Protein AF-A0A6M8FA20-F1 (afdb_monomer)

pLDDT: mean 88.97, std 14.51, range [45.03, 98.75]

Mean predicted aligned error: 7.86 Å

Sequence (149 aa):
MRWLCGALSACLVEPALGLGREVGYAEAAGHFASLQELQHCGDWQLGERSVALRLLRFTLYGQDLLFVDLLQPAADGTHLQVERGFGFVEFNNDHAEMSLEQLRCSSDGKTGVHISGIAENGHDGSRQRFQINLDGRSGAYRYQASPSE

Structure (mmCIF, N/CA/C/O backbone):
data_AF-A0A6M8FA20-F1
#
_entry.id   AF-A0A6M8FA20-F1
#
loop_
_atom_site.group_PDB
_atom_site.id
_atom_site.type_symbol
_atom_site.label_atom_id
_atom_site.label_alt_id
_atom_site.label_comp_id
_atom_site.label_asym_id
_atom_site.label_entity_id
_atom_site.label_seq_id
_atom_site.pdbx_PDB_ins_code
_atom_site.Cartn_x
_atom_site.Cartn_y
_atom_site.Cartn_z
_atom_site.occupancy
_atom_site.B_iso_or_equiv
_atom_site.auth_seq_id
_atom_site.auth_comp_id
_atom_site.auth_asym_id
_atom_site.auth_atom_id
_atom_site.pdbx_PDB_model_num
ATOM 1 N N . MET A 1 1 ? -35.170 -25.810 -51.825 1.00 45.91 1 MET A N 1
ATOM 2 C CA . MET A 1 1 ? -33.784 -26.325 -51.773 1.00 45.91 1 MET A CA 1
ATOM 3 C C . MET A 1 1 ? -32.852 -25.153 -51.489 1.00 45.91 1 MET A C 1
ATOM 5 O O . MET A 1 1 ? -33.010 -24.136 -52.149 1.00 45.91 1 MET A O 1
ATOM 9 N N . ARG A 1 2 ? -31.894 -25.355 -50.571 1.00 45.03 2 ARG A N 1
ATOM 10 C CA . ARG A 1 2 ? -30.776 -24.483 -50.137 1.00 45.03 2 ARG A CA 1
ATOM 11 C C . ARG A 1 2 ? -31.026 -23.582 -48.922 1.00 45.03 2 ARG A C 1
ATOM 13 O O . ARG A 1 2 ? -31.438 -22.435 -49.017 1.00 45.03 2 ARG A O 1
ATOM 20 N N . TRP A 1 3 ? -30.701 -24.192 -47.785 1.00 47.81 3 TRP A N 1
ATOM 21 C CA . TRP A 1 3 ? -30.209 -23.583 -46.557 1.00 47.81 3 TRP A CA 1
ATOM 22 C C . TRP A 1 3 ? -28.928 -22.777 -46.804 1.00 47.81 3 TRP A C 1
ATOM 24 O O . TRP A 1 3 ? -28.111 -23.184 -47.630 1.00 47.81 3 TRP A O 1
ATOM 34 N N . LEU A 1 4 ? -28.709 -21.737 -46.001 1.00 54.75 4 LEU A N 1
ATOM 35 C CA . LEU A 1 4 ? -27.376 -21.278 -45.608 1.00 54.75 4 LEU A CA 1
ATOM 36 C C . LEU A 1 4 ? -27.442 -20.791 -44.156 1.00 54.75 4 LEU A C 1
ATOM 38 O O . LEU A 1 4 ? -27.919 -19.697 -43.867 1.00 54.75 4 LEU A O 1
ATOM 42 N N . CYS A 1 5 ? -26.985 -21.661 -43.252 1.00 50.12 5 CYS A N 1
ATOM 43 C CA . CYS A 1 5 ? -26.557 -21.306 -41.906 1.00 50.12 5 CYS A CA 1
ATOM 44 C C . CYS A 1 5 ? -25.377 -20.334 -42.002 1.00 50.12 5 CYS A C 1
ATOM 46 O O . CYS A 1 5 ? -24.330 -20.701 -42.533 1.00 50.12 5 CYS A O 1
ATOM 48 N N . GLY A 1 6 ? -25.525 -19.129 -41.457 1.00 55.53 6 GLY A N 1
ATOM 49 C CA . GLY A 1 6 ? -24.392 -18.284 -41.097 1.00 55.53 6 GLY A CA 1
ATOM 50 C C . GLY A 1 6 ? -23.974 -18.616 -39.670 1.00 55.53 6 GLY A C 1
ATOM 51 O O . GLY A 1 6 ? -24.711 -18.318 -38.735 1.00 55.53 6 GLY A O 1
ATOM 52 N N . ALA A 1 7 ? -22.826 -19.265 -39.511 1.00 61.31 7 ALA A N 1
ATOM 53 C CA . ALA A 1 7 ? -22.180 -19.478 -38.224 1.00 61.31 7 ALA A CA 1
ATOM 54 C C . ALA A 1 7 ? -20.802 -18.802 -38.221 1.00 61.31 7 ALA A C 1
ATOM 56 O O . ALA A 1 7 ? -20.162 -18.724 -39.269 1.00 61.31 7 ALA A O 1
ATOM 57 N N . LEU A 1 8 ? -20.363 -18.452 -37.005 1.00 52.44 8 LEU A N 1
ATOM 58 C CA . LEU A 1 8 ? -19.021 -18.021 -36.576 1.00 52.44 8 LEU A CA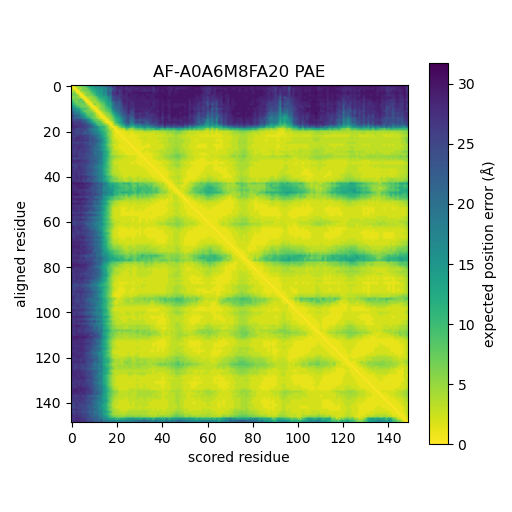 1
ATOM 59 C C . LEU A 1 8 ? -18.679 -16.540 -36.847 1.00 52.44 8 LEU A C 1
ATOM 61 O O . LEU A 1 8 ? -18.990 -16.006 -37.898 1.00 52.44 8 LEU A O 1
ATOM 65 N N . SER A 1 9 ? -18.073 -15.782 -35.932 1.00 51.84 9 SER A N 1
ATOM 66 C CA . SER A 1 9 ? -17.265 -16.138 -34.760 1.00 51.84 9 SER A CA 1
ATOM 67 C C . SER A 1 9 ? -17.536 -15.171 -33.607 1.00 51.84 9 SER A C 1
ATOM 69 O O . SER A 1 9 ? -17.419 -13.959 -33.775 1.00 51.84 9 SER A O 1
ATOM 71 N N . ALA A 1 10 ? -17.814 -15.700 -32.416 1.00 54.72 10 ALA A N 1
ATOM 72 C CA . ALA A 1 10 ? -17.561 -14.961 -31.188 1.00 54.72 10 ALA A CA 1
ATOM 73 C C . ALA A 1 10 ? -16.045 -14.993 -30.956 1.00 54.72 10 ALA A C 1
ATOM 75 O O . ALA A 1 10 ? -15.488 -16.056 -30.682 1.00 54.72 10 ALA A O 1
ATOM 76 N N . CYS A 1 11 ? -15.370 -13.853 -31.108 1.00 51.94 11 CYS A N 1
ATOM 77 C CA . CYS A 1 11 ? -14.028 -13.681 -30.568 1.00 51.94 11 CYS A CA 1
ATOM 78 C C . CYS A 1 11 ? -14.145 -13.746 -29.043 1.00 51.94 11 CYS A C 1
ATOM 80 O O . CYS A 1 11 ? -14.449 -12.748 -28.393 1.00 51.94 11 CYS A O 1
ATOM 82 N N . LEU A 1 12 ? -13.954 -14.937 -28.480 1.00 50.00 12 LEU A N 1
ATOM 83 C CA . LEU A 1 12 ? -13.560 -15.077 -27.089 1.00 50.00 12 LEU A CA 1
ATOM 84 C C . LEU A 1 12 ? -12.171 -14.449 -27.004 1.00 50.00 12 LEU A C 1
ATOM 86 O O . LEU A 1 12 ? -11.183 -15.046 -27.419 1.00 50.00 12 LEU A O 1
ATOM 90 N N . VAL A 1 13 ? -12.120 -13.192 -26.574 1.00 54.62 13 VAL A N 1
ATOM 91 C CA . VAL A 1 13 ? -10.872 -12.568 -26.150 1.00 54.62 13 VAL A CA 1
ATOM 92 C C . VAL A 1 13 ? -10.475 -13.326 -24.890 1.00 54.62 13 VAL A C 1
ATOM 94 O O . VAL A 1 13 ? -11.032 -13.087 -23.820 1.00 54.62 13 VAL A O 1
ATOM 97 N N . GLU A 1 14 ? -9.600 -14.319 -25.038 1.00 53.66 14 GLU A N 1
ATOM 98 C CA . GLU A 1 14 ? -8.930 -14.919 -23.891 1.00 53.66 14 GLU A CA 1
ATOM 99 C C . GLU A 1 14 ? -8.230 -13.774 -23.148 1.00 53.66 14 GLU A C 1
ATOM 101 O O . GLU A 1 14 ? -7.521 -12.988 -23.790 1.00 53.66 14 GLU A O 1
ATOM 106 N N . PRO A 1 15 ? -8.453 -13.602 -21.832 1.00 53.72 15 PRO A N 1
ATOM 107 C CA . PRO A 1 15 ? -7.652 -12.656 -21.079 1.00 53.72 15 PRO A CA 1
ATOM 108 C C . PRO A 1 15 ? -6.206 -13.102 -21.264 1.00 53.72 15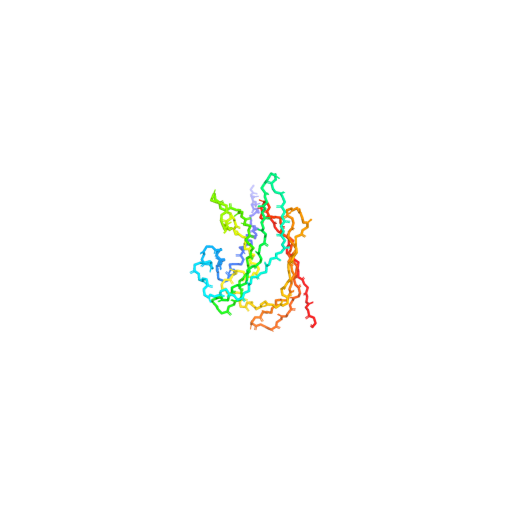 PRO A C 1
ATOM 110 O O . PRO A 1 15 ? -5.882 -14.260 -21.003 1.00 53.72 15 PRO A O 1
ATOM 113 N N . ALA A 1 16 ? -5.361 -12.211 -21.782 1.00 51.34 16 ALA A N 1
ATOM 114 C CA . ALA A 1 16 ? -3.933 -12.451 -21.824 1.00 51.34 16 ALA A CA 1
ATOM 115 C C . ALA A 1 16 ? -3.514 -12.824 -20.398 1.00 51.34 16 ALA A C 1
ATOM 117 O O . ALA A 1 16 ? -3.575 -11.988 -19.496 1.00 51.34 16 ALA A O 1
ATOM 118 N N . LEU A 1 17 ? -3.192 -14.102 -20.184 1.00 46.88 17 LEU A N 1
ATOM 119 C CA . LEU A 1 17 ? -2.600 -14.578 -18.946 1.00 46.88 17 LEU A CA 1
ATOM 120 C C . LEU A 1 17 ? -1.248 -13.879 -18.866 1.00 46.88 17 LEU A C 1
ATOM 122 O O . LEU A 1 17 ? -0.283 -14.307 -19.498 1.00 46.88 17 LEU A O 1
ATOM 126 N N . GLY A 1 18 ? -1.209 -12.742 -18.173 1.00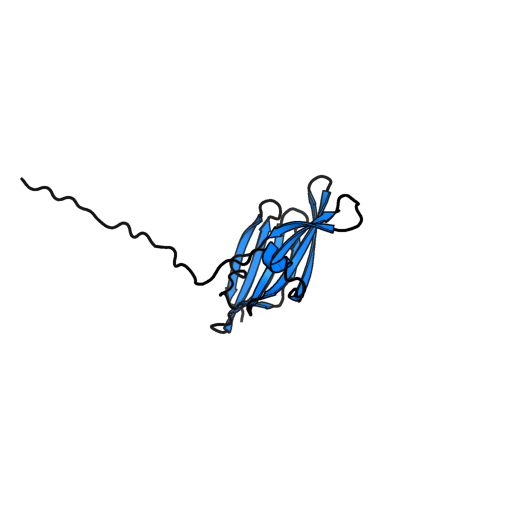 54.84 18 GLY A N 1
ATOM 127 C CA . GLY A 1 18 ? 0.048 -12.147 -17.758 1.00 54.84 18 GLY A CA 1
ATOM 128 C C . GLY A 1 18 ? 0.843 -13.229 -17.040 1.00 54.84 18 GLY A C 1
ATOM 129 O O . GLY A 1 18 ? 0.282 -13.981 -16.240 1.00 54.84 18 GLY A O 1
ATOM 130 N N . LEU A 1 19 ? 2.122 -13.359 -17.381 1.00 74.12 19 LEU A N 1
ATOM 131 C CA . LEU A 1 19 ? 3.034 -14.187 -16.602 1.00 74.12 19 LEU A CA 1
ATOM 132 C C . LEU A 1 19 ? 2.953 -13.740 -15.131 1.00 74.12 19 LEU A C 1
ATOM 134 O O . LEU A 1 19 ? 2.806 -12.550 -14.850 1.00 74.12 19 LEU A O 1
ATOM 138 N N . GLY A 1 20 ? 2.999 -14.707 -14.217 1.00 81.12 20 GLY A N 1
ATOM 139 C CA . GLY A 1 20 ? 3.004 -14.463 -12.776 1.00 81.12 20 GLY A CA 1
ATOM 140 C C . GLY A 1 20 ? 1.682 -14.704 -12.048 1.00 81.12 20 GLY A C 1
ATOM 141 O O . GLY A 1 20 ? 0.656 -15.072 -12.624 1.00 81.12 20 GLY A O 1
ATOM 142 N N . ARG A 1 21 ? 1.743 -14.543 -10.728 1.00 92.44 21 ARG A N 1
ATOM 143 C CA . ARG A 1 21 ? 0.625 -14.671 -9.787 1.00 92.44 21 ARG A CA 1
ATOM 144 C C . ARG A 1 21 ? 0.608 -13.479 -8.843 1.00 92.44 21 ARG A C 1
ATOM 146 O O . ARG A 1 21 ? 1.640 -12.885 -8.545 1.00 92.44 21 ARG A O 1
ATOM 153 N N . GLU A 1 22 ? -0.565 -13.186 -8.304 1.00 94.38 22 GLU A N 1
ATOM 154 C CA . GLU A 1 22 ? -0.671 -12.243 -7.199 1.00 94.38 22 GLU A CA 1
ATOM 155 C C . GLU A 1 22 ? -0.052 -12.842 -5.923 1.00 94.38 22 GLU A C 1
ATOM 157 O O . GLU A 1 22 ? -0.364 -13.967 -5.515 1.00 94.38 22 GLU A O 1
ATOM 162 N N . VAL A 1 23 ? 0.835 -12.080 -5.288 1.00 95.75 23 VAL A N 1
ATOM 163 C CA . VAL A 1 23 ? 1.396 -12.350 -3.969 1.00 95.75 23 VAL A CA 1
ATOM 164 C C . VAL A 1 23 ? 0.416 -11.832 -2.925 1.00 95.75 23 VAL A C 1
ATOM 166 O O . VAL A 1 23 ? 0.191 -10.629 -2.779 1.00 95.75 23 VAL A O 1
ATOM 169 N N . GLY A 1 24 ? -0.181 -12.762 -2.185 1.00 95.00 24 GLY A N 1
ATOM 170 C CA . GLY A 1 24 ? -1.143 -12.433 -1.143 1.00 95.00 24 GLY A CA 1
ATOM 171 C C . GLY A 1 24 ? -0.488 -11.850 0.111 1.00 95.00 24 GLY A C 1
ATOM 172 O O . GLY A 1 24 ? 0.666 -12.133 0.432 1.00 95.00 24 GLY A O 1
ATOM 173 N N . TYR A 1 25 ? -1.275 -11.104 0.887 1.00 93.81 25 TYR A N 1
ATOM 174 C CA . TYR A 1 25 ? -0.826 -10.489 2.141 1.00 93.81 25 TYR A CA 1
ATOM 175 C C . TYR A 1 25 ? -0.201 -11.490 3.124 1.00 93.81 25 TYR A C 1
ATOM 177 O O . TYR A 1 25 ? 0.865 -11.237 3.674 1.00 93.81 25 TYR A O 1
ATOM 185 N N . ALA A 1 26 ? -0.848 -12.642 3.339 1.00 93.44 26 ALA A N 1
ATOM 186 C CA . ALA A 1 26 ? -0.381 -13.635 4.308 1.00 93.44 26 ALA A CA 1
ATOM 187 C C . ALA A 1 26 ? 1.009 -14.193 3.960 1.00 93.44 26 ALA A C 1
ATOM 189 O O . ALA A 1 26 ? 1.795 -14.492 4.855 1.00 93.44 26 ALA A O 1
ATOM 190 N N . GLU A 1 27 ? 1.314 -14.301 2.666 1.00 95.38 27 GLU A N 1
ATOM 191 C CA . GLU A 1 27 ? 2.633 -14.700 2.192 1.00 95.38 27 GLU A CA 1
ATOM 192 C C . GLU A 1 27 ? 3.662 -13.614 2.510 1.00 95.38 27 GLU A C 1
ATOM 194 O O . GLU A 1 27 ? 4.630 -13.891 3.213 1.00 95.38 27 GLU A O 1
ATOM 199 N N . ALA A 1 28 ? 3.418 -12.368 2.089 1.00 95.00 28 ALA A N 1
ATOM 200 C CA . ALA A 1 28 ? 4.321 -11.249 2.363 1.00 95.00 28 ALA A CA 1
ATOM 201 C C . ALA A 1 28 ? 4.573 -11.053 3.872 1.00 95.00 28 ALA A C 1
ATOM 203 O O . ALA A 1 28 ? 5.720 -10.918 4.300 1.00 95.00 28 ALA A O 1
ATOM 204 N N . ALA A 1 29 ? 3.524 -11.138 4.696 1.00 93.00 29 ALA A N 1
ATOM 205 C CA . ALA A 1 29 ? 3.616 -11.050 6.153 1.00 93.00 29 ALA A CA 1
ATOM 206 C C . ALA A 1 29 ? 4.460 -12.181 6.774 1.00 93.00 29 ALA A C 1
ATOM 208 O O . ALA A 1 29 ? 5.140 -11.964 7.780 1.00 93.00 29 ALA A O 1
ATOM 209 N N . GLY A 1 30 ? 4.477 -13.370 6.158 1.00 95.44 30 GLY A N 1
ATOM 210 C CA . GLY A 1 30 ? 5.363 -14.475 6.534 1.00 95.44 30 GLY A CA 1
ATOM 211 C C . GLY A 1 30 ? 6.851 -14.171 6.318 1.00 95.44 30 GLY A C 1
ATOM 212 O O . GLY A 1 30 ? 7.709 -14.783 6.954 1.00 95.44 30 GLY A O 1
ATOM 213 N N . HIS A 1 31 ? 7.168 -13.178 5.485 1.00 96.31 31 HIS A N 1
ATOM 214 C CA . HIS A 1 31 ? 8.520 -12.709 5.200 1.00 96.31 31 HIS A CA 1
ATOM 215 C C . HIS A 1 31 ? 8.805 -11.354 5.857 1.00 96.31 31 HIS A C 1
ATOM 217 O O . HIS A 1 31 ? 9.336 -10.451 5.217 1.00 96.31 31 HIS A O 1
ATOM 223 N N . PHE A 1 32 ? 8.506 -11.199 7.149 1.00 92.19 32 PHE A N 1
ATOM 224 C CA . PHE A 1 32 ? 8.659 -9.925 7.869 1.00 92.19 32 PHE A CA 1
ATOM 225 C C . PHE A 1 32 ? 10.032 -9.242 7.696 1.00 92.19 32 PHE A C 1
ATOM 227 O O . PHE A 1 32 ? 10.105 -8.020 7.628 1.00 92.19 32 PHE A O 1
ATOM 234 N N . ALA A 1 33 ? 11.119 -10.008 7.552 1.00 95.94 33 ALA A N 1
ATOM 235 C CA . ALA A 1 33 ? 12.461 -9.466 7.306 1.00 95.94 33 ALA A CA 1
ATOM 236 C C . ALA A 1 33 ? 12.599 -8.686 5.978 1.00 95.94 33 ALA A C 1
ATOM 238 O O . ALA A 1 33 ? 13.570 -7.958 5.799 1.00 95.94 33 ALA A O 1
ATOM 239 N N . SER A 1 34 ? 11.650 -8.843 5.053 1.00 97.44 34 SER A N 1
ATOM 240 C CA . SER A 1 34 ? 11.592 -8.114 3.782 1.00 97.44 34 SER A CA 1
ATOM 241 C C . SER A 1 34 ? 10.816 -6.797 3.855 1.00 97.44 34 SER A C 1
ATOM 243 O O . SER A 1 34 ? 10.825 -6.043 2.881 1.00 97.44 34 SER A O 1
ATOM 245 N N . LEU A 1 35 ? 10.170 -6.493 4.988 1.00 98.12 35 LEU A N 1
ATOM 246 C CA . LEU A 1 35 ? 9.478 -5.226 5.207 1.00 98.12 35 LEU A CA 1
ATOM 247 C C . LEU A 1 35 ? 10.487 -4.071 5.156 1.00 98.12 35 LEU A C 1
ATOM 249 O O . LEU A 1 35 ? 11.379 -3.983 5.997 1.00 98.12 35 LEU A O 1
ATOM 253 N N . GLN A 1 36 ? 10.330 -3.181 4.179 1.00 97.88 36 GLN A N 1
ATOM 254 C CA . GLN A 1 36 ? 11.197 -2.015 3.997 1.00 97.88 36 GLN A CA 1
ATOM 255 C C . GLN A 1 36 ? 10.592 -0.744 4.576 1.00 97.88 36 GLN A C 1
ATOM 257 O O . GLN A 1 36 ? 11.314 0.170 4.970 1.00 97.88 36 GLN A O 1
ATOM 262 N N . GLU A 1 37 ? 9.265 -0.661 4.604 1.00 98.00 37 GLU A N 1
ATOM 263 C CA . GLU A 1 37 ? 8.584 0.555 5.015 1.00 98.00 37 GLU A CA 1
ATOM 264 C C . GLU A 1 37 ? 7.248 0.254 5.676 1.00 98.00 37 GLU A C 1
ATOM 266 O O . GLU A 1 37 ? 6.480 -0.589 5.211 1.00 98.00 37 GLU A O 1
ATOM 271 N N . LEU A 1 38 ? 6.970 0.986 6.752 1.00 97.50 38 LEU A N 1
ATOM 272 C CA . LEU A 1 38 ? 5.700 0.973 7.459 1.00 97.50 38 LEU A CA 1
ATOM 273 C C . LEU A 1 38 ? 5.310 2.420 7.755 1.00 97.50 38 LEU A C 1
ATOM 275 O O . LEU A 1 38 ? 6.017 3.119 8.481 1.00 97.50 38 LEU A O 1
ATOM 279 N N . GLN A 1 39 ? 4.178 2.862 7.209 1.00 98.00 39 GLN A N 1
ATOM 280 C CA . GLN A 1 39 ? 3.636 4.200 7.447 1.00 98.00 39 GLN A CA 1
ATOM 281 C C . GLN A 1 39 ? 2.286 4.107 8.152 1.00 98.00 39 GLN A C 1
ATOM 283 O O . GLN A 1 39 ? 1.438 3.300 7.780 1.00 98.00 39 GLN A O 1
ATOM 288 N N . HIS A 1 40 ? 2.052 4.956 9.151 1.00 96.81 40 HIS A N 1
ATOM 289 C CA . HIS A 1 40 ? 0.714 5.153 9.710 1.00 96.81 40 HIS A CA 1
ATOM 290 C C . HIS A 1 40 ? -0.059 6.126 8.820 1.00 96.81 40 HIS A C 1
ATOM 292 O O . HIS A 1 40 ? 0.352 7.270 8.656 1.00 96.81 40 HIS A O 1
ATOM 298 N N . CYS A 1 41 ? -1.168 5.666 8.244 1.00 96.00 41 CYS A N 1
ATOM 299 C CA . CYS A 1 41 ? -1.998 6.474 7.349 1.00 96.00 41 CYS A CA 1
ATOM 300 C C . CYS A 1 41 ? -3.062 7.270 8.111 1.00 96.00 41 CYS A C 1
ATOM 302 O O . CYS A 1 41 ? -3.573 8.270 7.614 1.00 96.00 41 CYS A O 1
ATOM 304 N N . GLY A 1 42 ? -3.406 6.828 9.318 1.00 93.88 42 GLY A N 1
ATOM 305 C CA . GLY A 1 42 ? -4.366 7.476 10.198 1.00 93.88 42 GLY A CA 1
ATOM 306 C C . GLY A 1 42 ? -5.261 6.471 10.907 1.00 93.88 42 GLY A C 1
ATOM 307 O O . GLY A 1 42 ? -5.173 5.259 10.696 1.00 93.88 42 GLY A O 1
ATOM 308 N N . ASP A 1 43 ? -6.136 7.008 11.744 1.00 92.12 43 ASP A N 1
ATOM 309 C CA . ASP A 1 43 ? -7.087 6.256 12.553 1.00 92.12 43 ASP A CA 1
ATOM 310 C C . ASP A 1 43 ? -8.512 6.675 12.194 1.00 92.12 43 ASP A C 1
ATOM 312 O O . ASP A 1 43 ? -8.753 7.807 11.765 1.00 92.12 43 ASP A O 1
ATOM 316 N N . TRP A 1 44 ? -9.472 5.775 12.378 1.00 88.56 44 TRP A N 1
ATOM 317 C CA . TRP A 1 44 ? -10.886 6.090 12.199 1.00 88.56 44 TRP A CA 1
ATOM 318 C C . TRP A 1 44 ? -11.770 5.257 13.123 1.00 88.56 44 TRP A C 1
ATOM 320 O O . TRP A 1 44 ? -11.360 4.232 13.671 1.00 88.56 44 TRP A O 1
ATOM 330 N N . GLN A 1 45 ? -12.999 5.731 13.322 1.00 83.12 45 GLN A N 1
ATOM 331 C CA . GLN A 1 45 ? -13.976 5.083 14.191 1.00 83.12 45 GLN A CA 1
ATOM 332 C C . GLN A 1 45 ? -14.896 4.169 13.379 1.00 83.12 45 GLN A C 1
ATOM 334 O O . GLN A 1 45 ? -15.647 4.618 12.507 1.00 83.12 45 GLN A O 1
ATOM 339 N N . LEU A 1 46 ? -14.867 2.877 13.699 1.00 81.06 46 LEU A N 1
ATOM 340 C CA . LEU A 1 46 ? -15.745 1.854 13.145 1.00 81.06 46 LEU A CA 1
ATOM 341 C C . LEU A 1 46 ? -16.790 1.455 14.195 1.00 81.06 46 LEU A C 1
ATOM 343 O O . LEU A 1 46 ? -16.668 0.438 14.881 1.00 81.06 46 LEU A O 1
ATOM 347 N N . GLY A 1 47 ? -17.833 2.277 14.323 1.00 82.62 47 GLY A N 1
ATOM 348 C CA . GLY A 1 47 ? -18.758 2.184 15.455 1.00 82.62 47 GLY A CA 1
ATOM 349 C C . GLY A 1 47 ? -18.071 2.696 16.721 1.00 82.62 47 GLY A C 1
ATOM 350 O O . GLY A 1 47 ? -17.560 3.809 16.715 1.00 82.62 47 GLY A O 1
ATOM 351 N N . GLU A 1 48 ? -18.030 1.882 17.776 1.00 82.12 48 GLU A N 1
ATOM 352 C CA . GLU A 1 48 ? -17.308 2.195 19.025 1.00 82.12 48 GLU A CA 1
ATOM 353 C C . GLU A 1 48 ? -15.828 1.770 18.997 1.00 82.12 48 GLU A C 1
ATOM 355 O O . GLU A 1 48 ? -15.087 2.017 19.947 1.00 82.12 48 GLU A O 1
ATOM 360 N N . ARG A 1 49 ? -15.387 1.094 17.927 1.00 83.75 49 ARG A N 1
ATOM 361 C CA . ARG A 1 49 ? -14.012 0.600 17.800 1.00 83.75 49 ARG A CA 1
ATOM 362 C C . ARG A 1 49 ? -13.131 1.631 17.103 1.00 83.75 49 ARG A C 1
ATOM 364 O O . ARG A 1 49 ? -13.415 2.015 15.969 1.00 83.75 49 ARG A O 1
ATOM 371 N N . SER A 1 50 ? -12.012 1.976 17.734 1.00 86.81 50 SER A N 1
ATOM 372 C CA . SER A 1 50 ? -10.917 2.680 17.068 1.00 86.81 50 SER A CA 1
ATOM 373 C C . SER A 1 50 ? -10.102 1.684 16.254 1.00 86.81 50 SER A C 1
ATOM 375 O O . SER A 1 50 ? -9.619 0.693 16.802 1.00 86.81 50 SER A O 1
ATOM 377 N N . VAL A 1 51 ? -9.935 1.954 14.964 1.00 92.12 51 VAL A N 1
ATOM 378 C CA . VAL A 1 51 ? -9.104 1.148 14.067 1.00 92.12 51 VAL A CA 1
ATOM 379 C C . VAL A 1 51 ? -8.034 2.025 13.423 1.00 92.12 51 VAL A C 1
ATOM 381 O O . VAL A 1 51 ? -8.271 3.200 13.137 1.00 92.12 51 VAL A O 1
ATOM 384 N N . ALA A 1 52 ? -6.853 1.454 13.215 1.00 93.88 52 ALA A N 1
ATOM 385 C CA . ALA A 1 52 ? -5.701 2.136 12.635 1.00 93.88 52 ALA A CA 1
ATOM 386 C C . ALA A 1 52 ? -5.382 1.552 11.260 1.00 93.88 52 ALA A C 1
ATOM 388 O O . ALA A 1 52 ? -5.530 0.351 11.042 1.00 93.88 52 ALA A O 1
ATOM 389 N N . LEU A 1 53 ? -4.922 2.393 10.339 1.00 94.62 53 LEU A N 1
ATOM 390 C CA . LEU A 1 53 ? -4.538 1.984 8.992 1.00 94.62 53 LEU A CA 1
ATOM 391 C C . LEU A 1 53 ? -3.040 2.178 8.795 1.00 94.62 53 LEU A C 1
ATOM 393 O O . LEU A 1 53 ? -2.507 3.257 9.070 1.00 94.62 53 LEU A O 1
ATOM 397 N N . ARG A 1 54 ? -2.354 1.144 8.308 1.00 96.69 54 ARG A N 1
ATOM 398 C CA . ARG A 1 54 ? -0.920 1.211 8.009 1.00 96.69 54 ARG A CA 1
ATOM 399 C C . ARG A 1 54 ? -0.637 0.797 6.581 1.00 96.69 54 ARG A C 1
ATOM 401 O O . ARG A 1 54 ? -1.157 -0.216 6.143 1.00 96.69 54 ARG A O 1
ATOM 408 N N . LEU A 1 55 ? 0.204 1.553 5.887 1.00 98.19 55 LEU A N 1
ATOM 409 C CA . LEU A 1 55 ? 0.778 1.161 4.605 1.00 98.19 55 LEU A CA 1
ATOM 410 C C . LEU A 1 55 ? 2.047 0.355 4.867 1.00 98.19 55 LEU A C 1
ATOM 412 O O . LEU A 1 55 ? 2.857 0.751 5.707 1.00 98.19 55 LEU A O 1
ATOM 416 N N . LEU A 1 56 ? 2.223 -0.739 4.139 1.00 98.50 56 LEU A N 1
ATOM 417 C CA . LEU A 1 56 ? 3.395 -1.599 4.209 1.00 98.50 56 LEU A CA 1
ATOM 418 C C . LEU A 1 56 ? 3.995 -1.750 2.815 1.00 98.50 56 LEU A C 1
ATOM 420 O O . LEU A 1 56 ? 3.273 -2.070 1.868 1.00 98.50 56 LEU A O 1
ATOM 424 N N . ARG A 1 57 ? 5.312 -1.568 2.712 1.00 98.56 57 ARG A N 1
ATOM 425 C CA . ARG A 1 57 ? 6.094 -1.910 1.520 1.00 98.56 57 ARG A CA 1
ATOM 426 C C . ARG A 1 57 ? 7.070 -3.024 1.862 1.00 98.56 57 ARG A C 1
ATOM 428 O O . ARG A 1 57 ? 7.915 -2.859 2.744 1.00 98.56 57 ARG A O 1
ATOM 435 N N . PHE A 1 58 ? 6.956 -4.140 1.161 1.00 98.56 58 PHE A N 1
ATOM 436 C CA . PHE A 1 58 ? 7.893 -5.260 1.243 1.00 98.56 58 PHE A CA 1
ATOM 437 C C . PHE A 1 58 ? 8.721 -5.314 -0.032 1.00 98.56 58 PHE A C 1
ATOM 439 O O . PHE A 1 58 ? 8.211 -4.947 -1.082 1.00 98.56 58 PHE A O 1
ATOM 446 N N . THR A 1 59 ? 9.944 -5.835 0.041 1.00 97.75 59 THR A N 1
ATOM 447 C CA . THR A 1 59 ? 10.732 -6.161 -1.156 1.00 97.75 59 THR A CA 1
ATOM 448 C C . THR A 1 59 ? 10.921 -7.672 -1.241 1.00 97.75 59 THR A C 1
ATOM 450 O O . THR A 1 59 ? 11.704 -8.255 -0.491 1.00 97.75 59 THR A O 1
ATOM 453 N N . LEU A 1 60 ? 10.191 -8.318 -2.148 1.00 96.38 60 LEU A N 1
ATOM 454 C CA . LEU A 1 60 ? 10.203 -9.766 -2.368 1.00 96.38 60 LEU A CA 1
ATOM 455 C C . LEU A 1 60 ? 10.274 -10.063 -3.860 1.00 96.38 60 LEU A C 1
ATOM 457 O O . LEU A 1 60 ? 9.830 -9.270 -4.678 1.00 96.38 60 LEU A O 1
ATOM 461 N N . TYR A 1 61 ? 10.850 -11.211 -4.216 1.00 94.38 61 TYR A N 1
ATOM 462 C CA . TYR A 1 61 ? 10.967 -11.645 -5.615 1.00 94.38 61 TYR A CA 1
ATOM 463 C C . TYR A 1 61 ? 11.649 -10.619 -6.542 1.00 94.38 61 TYR A C 1
ATOM 465 O O . TYR A 1 61 ? 11.430 -10.628 -7.744 1.00 94.38 61 TYR A O 1
ATOM 473 N N . GLY A 1 62 ? 12.506 -9.751 -5.990 1.00 93.25 62 GLY A N 1
ATOM 474 C CA . GLY A 1 62 ? 13.204 -8.715 -6.759 1.00 93.25 62 GLY A CA 1
ATOM 475 C C . GLY A 1 62 ? 12.371 -7.466 -7.069 1.00 93.25 62 GLY A C 1
ATOM 476 O O . GLY A 1 62 ? 12.822 -6.642 -7.854 1.00 93.25 62 GLY A O 1
ATOM 477 N N . GLN A 1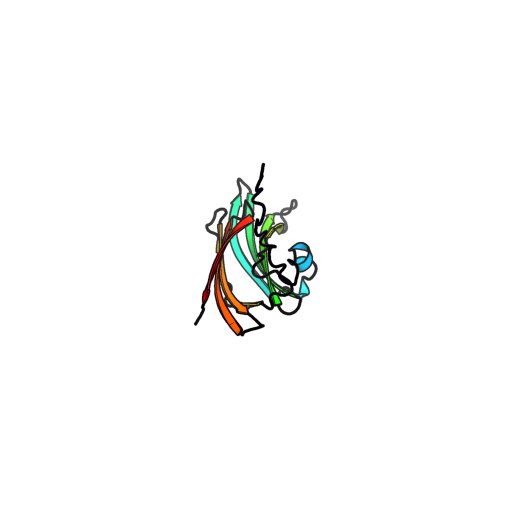 63 ? 11.202 -7.302 -6.448 1.00 96.25 63 GLN A N 1
ATOM 478 C CA . GLN A 1 63 ? 10.317 -6.151 -6.631 1.00 96.25 63 GLN A CA 1
ATOM 479 C C . GLN A 1 63 ? 9.719 -5.677 -5.304 1.00 96.25 63 GLN A C 1
ATOM 481 O O . GLN A 1 63 ? 9.777 -6.372 -4.286 1.00 96.25 63 GLN A O 1
ATOM 486 N N . ASP A 1 64 ? 9.096 -4.507 -5.329 1.00 98.25 64 ASP A N 1
ATOM 487 C CA . ASP A 1 64 ? 8.300 -3.995 -4.229 1.00 98.25 64 ASP A CA 1
ATOM 488 C C . ASP A 1 64 ? 6.854 -4.505 -4.298 1.00 98.25 64 ASP A C 1
ATOM 490 O O . ASP A 1 64 ? 6.221 -4.535 -5.351 1.00 98.25 64 ASP A O 1
ATOM 494 N N . LEU A 1 65 ? 6.322 -4.877 -3.137 1.00 98.31 65 LEU A N 1
ATOM 495 C CA . LEU A 1 65 ? 4.925 -5.230 -2.910 1.00 98.31 65 LEU A CA 1
ATOM 496 C C . LEU A 1 65 ? 4.302 -4.209 -1.962 1.00 98.31 65 LEU A C 1
ATOM 498 O O . LEU A 1 65 ? 4.952 -3.758 -1.013 1.00 98.31 65 LEU A O 1
ATOM 502 N N . LEU A 1 66 ? 3.030 -3.885 -2.179 1.00 98.50 66 LEU A N 1
ATOM 503 C CA . LEU A 1 66 ? 2.311 -2.864 -1.428 1.00 98.50 66 LEU A CA 1
ATOM 504 C C . LEU A 1 66 ? 1.065 -3.449 -0.764 1.00 98.50 66 LEU A C 1
ATOM 506 O O . LEU A 1 66 ? 0.232 -4.085 -1.414 1.00 98.50 66 LEU A O 1
ATOM 510 N N . PHE A 1 67 ? 0.914 -3.191 0.533 1.00 98.31 67 PHE A N 1
ATOM 511 C CA . PHE A 1 67 ? -0.244 -3.630 1.306 1.00 98.31 67 PHE A CA 1
ATOM 512 C C . PHE A 1 67 ? -0.740 -2.544 2.255 1.00 98.31 67 PHE A C 1
ATOM 514 O O . PHE A 1 67 ? 0.007 -1.643 2.637 1.00 98.31 67 PHE A O 1
ATOM 521 N N . VAL A 1 68 ? -2.000 -2.654 2.668 1.00 97.69 68 VAL A N 1
ATOM 522 C CA . VAL A 1 68 ? -2.560 -1.878 3.779 1.00 97.69 68 VAL A CA 1
ATOM 523 C C . VAL A 1 68 ? -3.082 -2.816 4.850 1.00 97.69 68 VAL A C 1
ATOM 525 O O . VAL A 1 68 ? -3.878 -3.699 4.548 1.00 97.69 68 VAL A O 1
ATOM 528 N N . ASP A 1 69 ? -2.716 -2.562 6.099 1.00 96.44 69 ASP A N 1
ATOM 529 C CA . ASP A 1 69 ? -3.315 -3.213 7.257 1.00 96.44 69 ASP A CA 1
ATOM 530 C C . ASP A 1 69 ? -4.397 -2.337 7.865 1.00 96.44 69 ASP A C 1
ATOM 532 O O . ASP A 1 69 ? -4.158 -1.169 8.174 1.00 96.44 69 ASP A O 1
ATOM 536 N N . LEU A 1 70 ? -5.563 -2.933 8.108 1.00 94.62 70 LEU A N 1
ATOM 537 C CA . LEU A 1 70 ? -6.534 -2.446 9.076 1.00 94.62 70 LEU A CA 1
ATOM 538 C C . LEU A 1 70 ? -6.303 -3.176 10.396 1.00 94.62 70 LEU A C 1
ATOM 540 O O . LEU A 1 70 ? -6.407 -4.401 10.497 1.00 94.62 70 LEU A O 1
ATOM 544 N N . LEU A 1 71 ? -5.974 -2.389 11.409 1.00 94.69 71 LEU A N 1
ATOM 545 C CA . LEU A 1 71 ? -5.591 -2.837 12.733 1.00 94.69 71 LEU A CA 1
ATOM 546 C C . LEU A 1 71 ? -6.673 -2.484 13.739 1.00 94.69 71 LEU A C 1
ATOM 548 O O . LEU A 1 71 ? -7.228 -1.386 13.706 1.00 94.69 71 LEU A O 1
ATOM 552 N N . GLN A 1 72 ? -6.884 -3.371 14.698 1.00 93.50 72 GLN A N 1
ATOM 553 C CA . GLN A 1 72 ? -7.732 -3.121 15.857 1.00 93.50 72 GLN A CA 1
ATOM 554 C C . GLN A 1 72 ? -6.982 -3.482 17.143 1.00 93.50 72 GLN A C 1
ATOM 556 O O . GLN A 1 72 ? -6.042 -4.281 17.093 1.00 93.50 72 GLN A O 1
ATOM 561 N N . PRO A 1 73 ? -7.381 -2.938 18.303 1.00 91.38 73 PRO A N 1
ATOM 562 C CA . PRO A 1 73 ? -6.895 -3.426 19.585 1.00 91.38 73 PRO A CA 1
ATOM 563 C C . PRO A 1 73 ? -7.133 -4.933 19.717 1.00 91.38 73 PRO A C 1
ATOM 565 O O . PRO A 1 73 ? -8.206 -5.439 19.377 1.00 91.38 73 PRO A O 1
ATOM 568 N N . ALA A 1 74 ? -6.125 -5.656 20.196 1.00 91.44 74 ALA A N 1
ATOM 569 C CA . ALA A 1 74 ? -6.280 -7.043 20.600 1.00 91.44 74 ALA A CA 1
ATOM 570 C C . ALA A 1 74 ? -7.238 -7.155 21.799 1.00 91.44 74 ALA A C 1
ATOM 572 O O . ALA A 1 74 ? -7.521 -6.171 22.484 1.00 91.44 74 ALA A O 1
ATOM 573 N N . ALA A 1 75 ? -7.746 -8.362 22.062 1.00 89.25 75 ALA A N 1
ATOM 574 C CA . ALA A 1 75 ? -8.738 -8.593 23.119 1.00 89.25 75 ALA A CA 1
ATOM 575 C C . ALA A 1 75 ? -8.237 -8.218 24.528 1.00 89.25 75 ALA A C 1
ATOM 577 O O . ALA A 1 75 ? -9.037 -7.890 25.400 1.00 89.25 75 ALA A O 1
ATOM 578 N N . ASP A 1 76 ? -6.923 -8.257 24.744 1.00 91.06 76 ASP A N 1
ATOM 579 C CA . ASP A 1 76 ? -6.268 -7.853 25.990 1.00 91.06 76 ASP A CA 1
ATOM 580 C C . ASP A 1 76 ? -6.000 -6.336 26.078 1.00 91.06 76 ASP A C 1
ATOM 582 O O . ASP A 1 76 ? -5.583 -5.842 27.123 1.00 91.06 76 ASP A O 1
ATOM 586 N N . GLY A 1 77 ? -6.224 -5.596 24.987 1.00 84.25 77 GLY A N 1
ATOM 587 C CA . GLY A 1 77 ? -5.983 -4.161 24.871 1.00 84.25 77 GLY A CA 1
ATOM 588 C C . GLY A 1 77 ? -4.509 -3.744 24.884 1.00 84.25 77 GLY A C 1
ATOM 589 O O . GLY A 1 77 ? -4.235 -2.547 24.935 1.00 84.25 77 GLY A O 1
ATOM 590 N N . THR A 1 78 ? -3.554 -4.680 24.854 1.00 89.31 78 THR A N 1
ATOM 591 C CA . THR A 1 78 ? -2.126 -4.360 25.057 1.00 89.31 78 THR A CA 1
ATOM 592 C C . THR A 1 78 ? -1.383 -4.039 23.764 1.00 89.31 78 THR A C 1
ATOM 594 O O . THR A 1 78 ? -0.351 -3.368 23.786 1.00 89.31 78 THR A O 1
ATOM 597 N N . HIS A 1 79 ? -1.901 -4.507 22.631 1.00 90.19 79 HIS A N 1
ATOM 598 C CA . HIS A 1 79 ? -1.288 -4.341 21.322 1.00 90.19 79 HIS A CA 1
ATOM 599 C C . HIS A 1 79 ? -2.346 -4.222 20.223 1.00 90.19 79 HIS A C 1
ATOM 601 O O . HIS A 1 79 ? -3.534 -4.473 20.433 1.00 90.19 79 HIS A O 1
ATOM 607 N N . LEU A 1 80 ? -1.901 -3.816 19.035 1.00 91.00 80 LEU A N 1
ATOM 608 C CA . LEU A 1 80 ? -2.720 -3.838 17.830 1.00 91.00 80 LEU A CA 1
ATOM 609 C C . LEU A 1 80 ? -2.528 -5.169 17.108 1.00 91.00 80 LEU A C 1
ATOM 611 O O . LEU A 1 80 ? -1.402 -5.643 16.966 1.00 91.00 80 LEU A O 1
ATOM 615 N N . GLN A 1 81 ? -3.625 -5.726 16.614 1.00 93.75 81 GLN A N 1
ATOM 616 C CA . GLN A 1 81 ? 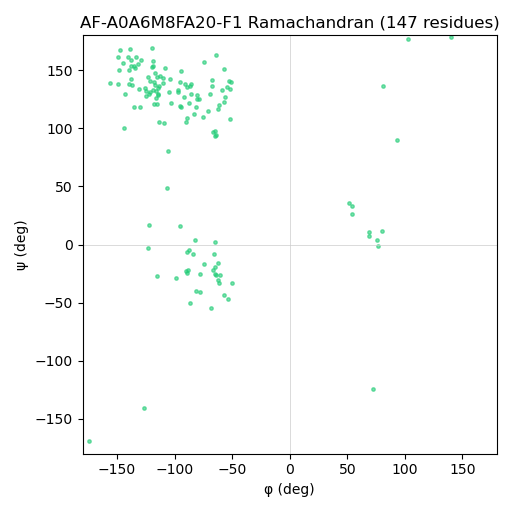-3.644 -6.911 15.767 1.00 93.75 81 GLN A CA 1
ATOM 617 C C . GLN A 1 81 ? -4.219 -6.566 14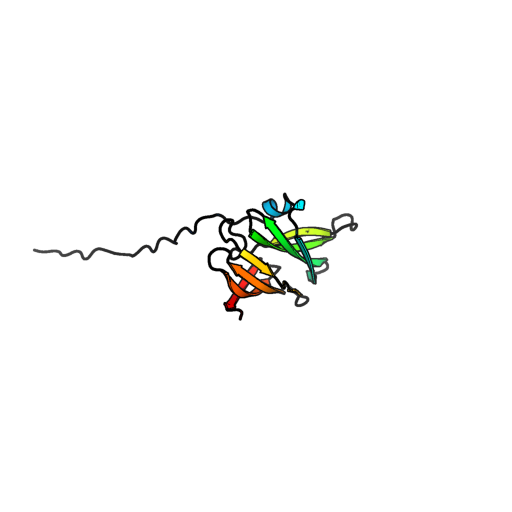.394 1.00 93.75 81 GLN A C 1
ATOM 619 O O . GLN A 1 81 ? -5.099 -5.708 14.276 1.00 93.75 81 GLN A O 1
ATOM 624 N N . VAL A 1 82 ? -3.736 -7.252 13.361 1.00 93.88 82 VAL A N 1
ATOM 625 C CA . VAL A 1 82 ? -4.265 -7.131 11.998 1.00 93.88 82 VAL A CA 1
ATOM 626 C C . VAL A 1 82 ? -5.640 -7.785 11.950 1.00 93.88 82 VAL A C 1
ATOM 628 O O . VAL A 1 82 ? -5.772 -8.989 12.149 1.00 93.88 82 VAL A O 1
ATOM 631 N N . GLU A 1 83 ? -6.675 -6.983 11.706 1.00 92.44 83 GLU A N 1
ATOM 632 C CA . GLU A 1 83 ? -8.026 -7.479 11.425 1.00 92.44 83 GLU A CA 1
ATOM 633 C C . GLU A 1 83 ? -8.136 -7.893 9.955 1.00 92.44 83 GLU A C 1
ATOM 635 O O . GLU A 1 83 ? -8.763 -8.905 9.636 1.00 92.44 83 GLU A O 1
ATOM 640 N N . ARG A 1 84 ? -7.524 -7.115 9.052 1.00 92.88 84 ARG A N 1
ATOM 641 C CA . ARG A 1 84 ? -7.533 -7.379 7.612 1.00 92.88 84 ARG A CA 1
ATOM 642 C C . ARG A 1 84 ? -6.337 -6.731 6.917 1.00 92.88 84 ARG A C 1
ATOM 644 O O . ARG A 1 84 ? -6.032 -5.578 7.200 1.00 92.88 84 ARG A O 1
ATOM 651 N N . GLY A 1 85 ? -5.736 -7.454 5.974 1.00 95.38 85 GLY A N 1
ATOM 652 C CA . GLY A 1 85 ? -4.764 -6.921 5.017 1.00 95.38 85 GLY A CA 1
ATOM 653 C C . GLY A 1 85 ? -5.394 -6.734 3.633 1.00 95.38 85 GLY A C 1
ATOM 654 O O . GLY A 1 85 ? -6.212 -7.553 3.206 1.00 95.38 85 GLY A O 1
ATOM 655 N N . PHE A 1 86 ? -5.014 -5.668 2.936 1.00 96.56 86 PHE A N 1
ATOM 656 C CA . PHE A 1 86 ? -5.410 -5.358 1.560 1.00 96.56 86 PHE A CA 1
ATOM 657 C C . PHE A 1 86 ? -4.174 -5.338 0.665 1.00 96.56 86 PHE A C 1
ATOM 659 O O . PHE A 1 86 ? -3.140 -4.822 1.081 1.00 96.56 86 PHE A O 1
ATOM 666 N N . GLY A 1 87 ? -4.287 -5.873 -0.550 1.00 97.06 87 GLY A N 1
ATOM 667 C CA . GLY A 1 87 ? -3.244 -5.832 -1.577 1.00 97.06 87 GLY A CA 1
ATOM 668 C C . GLY A 1 87 ? -3.719 -5.109 -2.836 1.00 97.06 87 GLY A C 1
ATOM 669 O O . GLY A 1 87 ? -4.908 -4.818 -2.975 1.00 97.06 87 GLY A O 1
ATOM 670 N N . PHE A 1 88 ? -2.781 -4.828 -3.740 1.00 97.31 88 PHE A N 1
ATOM 671 C CA . PHE A 1 88 ? -3.041 -4.116 -4.991 1.00 97.31 88 PHE A CA 1
ATOM 672 C C . PHE A 1 88 ? -2.426 -4.888 -6.154 1.00 97.31 88 PHE A C 1
ATOM 674 O O . PHE A 1 88 ? -1.208 -5.081 -6.201 1.00 97.31 88 PHE A O 1
ATOM 681 N N . VAL A 1 89 ? -3.262 -5.343 -7.089 1.00 94.31 89 VAL A N 1
ATOM 682 C CA . VAL A 1 89 ? -2.836 -6.253 -8.168 1.00 94.31 89 VAL A CA 1
ATOM 683 C C . VAL A 1 89 ? -1.812 -5.615 -9.104 1.00 94.31 89 VAL A C 1
ATOM 685 O O . VAL A 1 89 ? -0.994 -6.316 -9.689 1.00 94.31 89 VAL A O 1
ATOM 688 N N . GLU A 1 90 ? -1.825 -4.286 -9.209 1.00 94.25 90 GLU A N 1
ATOM 689 C CA . GLU A 1 90 ? -0.903 -3.503 -10.029 1.00 94.25 90 GLU A CA 1
ATOM 690 C C . GLU A 1 90 ? 0.555 -3.607 -9.555 1.00 94.25 90 GLU A C 1
ATOM 692 O O . GLU A 1 90 ? 1.468 -3.428 -10.357 1.00 94.25 90 GLU A O 1
ATOM 697 N N . PHE A 1 91 ? 0.779 -3.902 -8.271 1.00 96.19 91 PHE A N 1
ATOM 698 C CA . PHE A 1 91 ? 2.117 -3.997 -7.673 1.00 96.19 91 PHE A CA 1
ATOM 699 C C . PHE A 1 91 ? 2.451 -5.403 -7.182 1.00 96.19 91 PHE A C 1
ATOM 701 O O . PHE A 1 91 ? 3.615 -5.789 -7.146 1.00 96.19 91 PHE A O 1
ATOM 708 N N . ASN A 1 92 ? 1.437 -6.191 -6.822 1.00 96.69 92 ASN A N 1
ATOM 709 C CA . ASN A 1 92 ? 1.642 -7.460 -6.135 1.00 96.69 92 ASN A CA 1
ATOM 710 C C . ASN A 1 92 ? 1.678 -8.669 -7.076 1.00 96.69 92 ASN A C 1
ATOM 712 O O . ASN A 1 92 ? 1.549 -9.792 -6.606 1.00 96.69 92 ASN A O 1
ATOM 716 N N . ASN A 1 93 ? 1.842 -8.485 -8.385 1.00 93.50 93 ASN A N 1
ATOM 717 C CA . ASN A 1 93 ? 2.136 -9.591 -9.298 1.00 93.50 93 ASN A CA 1
ATOM 718 C C . ASN A 1 93 ? 3.636 -9.916 -9.233 1.00 93.50 93 ASN A C 1
ATOM 720 O O . ASN A 1 93 ? 4.432 -9.016 -9.459 1.00 93.50 93 ASN A O 1
ATOM 724 N N . ASP A 1 94 ? 4.019 -11.166 -8.957 1.00 89.56 94 ASP A N 1
ATOM 725 C CA . ASP A 1 94 ? 5.420 -11.601 -8.773 1.00 89.56 94 ASP A CA 1
ATOM 726 C C . ASP A 1 94 ? 6.331 -11.506 -10.016 1.00 89.56 94 ASP A C 1
ATOM 728 O O . ASP A 1 94 ? 7.497 -11.888 -9.948 1.00 89.56 94 ASP A O 1
ATOM 732 N N . HIS A 1 95 ? 5.810 -11.012 -11.138 1.00 90.44 95 HIS A N 1
ATOM 733 C CA . HIS A 1 95 ? 6.536 -10.729 -12.377 1.00 90.44 95 HIS A CA 1
ATOM 734 C C . HIS A 1 95 ? 6.402 -9.261 -12.815 1.00 90.44 95 HIS A C 1
ATOM 736 O O . HIS A 1 95 ? 6.631 -8.944 -13.979 1.00 90.44 95 HIS A O 1
ATOM 742 N N . ALA A 1 96 ? 5.984 -8.357 -11.926 1.00 88.06 96 ALA A N 1
ATOM 743 C CA . ALA A 1 96 ? 5.789 -6.954 -12.281 1.00 88.06 96 ALA A CA 1
ATOM 744 C C . ALA A 1 96 ? 7.109 -6.165 -12.366 1.00 88.06 96 ALA A C 1
ATOM 746 O O . ALA A 1 96 ? 7.149 -5.144 -13.049 1.00 88.06 96 ALA A O 1
ATOM 747 N N . GLU A 1 97 ? 8.157 -6.604 -11.654 1.00 93.50 97 GLU A N 1
ATOM 748 C CA . GLU A 1 97 ? 9.460 -5.916 -11.561 1.00 93.50 97 GLU A CA 1
ATOM 749 C C . GLU A 1 97 ? 9.332 -4.431 -11.163 1.00 93.50 97 GLU A C 1
ATOM 751 O O . GLU A 1 97 ? 10.072 -3.567 -11.628 1.00 93.50 97 GLU A O 1
ATOM 756 N N . MET A 1 98 ? 8.369 -4.112 -10.295 1.00 95.31 98 MET A N 1
ATOM 757 C CA . MET A 1 98 ? 8.076 -2.734 -9.896 1.00 95.31 98 MET A CA 1
ATOM 758 C C . MET A 1 98 ? 8.899 -2.305 -8.679 1.00 95.31 98 MET A C 1
ATOM 760 O O . MET A 1 98 ? 8.962 -3.027 -7.689 1.00 95.31 98 MET A O 1
ATOM 764 N N . SER A 1 99 ? 9.467 -1.100 -8.714 1.00 97.81 99 SER A N 1
ATOM 765 C CA . SER A 1 99 ? 10.054 -0.421 -7.545 1.00 97.81 99 SER A CA 1
ATOM 766 C C . SER A 1 99 ? 9.198 0.782 -7.148 1.00 97.81 99 SER A C 1
ATOM 768 O O . SER A 1 99 ? 8.708 1.501 -8.020 1.00 97.81 99 SER A O 1
ATOM 770 N N . LEU A 1 100 ? 8.991 1.011 -5.847 1.00 98.19 100 LEU A N 1
ATOM 771 C CA . LEU A 1 100 ? 8.108 2.062 -5.336 1.00 98.19 100 LEU A CA 1
ATOM 772 C C . LEU A 1 100 ? 8.881 3.114 -4.541 1.00 98.19 100 LEU A C 1
ATOM 774 O O . LEU A 1 100 ? 9.624 2.814 -3.609 1.00 98.19 100 LEU A O 1
ATOM 778 N N . GLU A 1 101 ? 8.622 4.379 -4.855 1.00 97.56 101 GLU A N 1
ATOM 779 C CA . GLU A 1 101 ? 9.271 5.523 -4.225 1.00 97.56 101 GLU A CA 1
ATOM 780 C C . GLU A 1 101 ? 8.263 6.598 -3.823 1.00 97.56 101 GLU A C 1
ATOM 782 O O . GLU A 1 101 ? 7.147 6.683 -4.340 1.00 97.56 101 GLU A O 1
ATOM 787 N N . GLN A 1 102 ? 8.691 7.484 -2.919 1.00 97.50 102 GLN A N 1
ATOM 788 C CA . GLN A 1 102 ? 7.913 8.653 -2.492 1.00 97.50 102 GLN A CA 1
ATOM 789 C C . GLN A 1 102 ? 6.503 8.286 -2.005 1.00 97.50 102 GLN A C 1
ATOM 791 O O . GLN A 1 102 ? 5.560 9.062 -2.190 1.00 97.50 102 GLN A O 1
ATOM 796 N N . LEU A 1 103 ? 6.372 7.108 -1.388 1.00 98.44 103 LEU A N 1
ATOM 797 C CA . LEU A 1 103 ? 5.115 6.635 -0.839 1.00 98.44 103 LEU A CA 1
ATOM 798 C C . LEU A 1 103 ? 4.604 7.615 0.211 1.00 98.44 103 LEU A C 1
ATOM 800 O O . LEU A 1 103 ? 5.329 8.058 1.104 1.00 98.44 103 LEU A O 1
ATOM 804 N N . ARG A 1 104 ? 3.324 7.942 0.105 1.00 98.31 104 ARG A N 1
ATOM 805 C CA . ARG A 1 104 ? 2.580 8.714 1.093 1.00 98.31 104 ARG A CA 1
ATOM 806 C C . ARG A 1 104 ? 1.221 8.077 1.256 1.00 98.31 104 ARG A C 1
ATOM 808 O O . ARG A 1 104 ? 0.608 7.693 0.259 1.00 98.31 104 ARG A O 1
ATOM 815 N N . CYS A 1 105 ? 0.722 8.050 2.483 1.00 98.25 105 CYS A N 1
ATOM 816 C CA . CYS A 1 105 ? -0.664 7.706 2.730 1.00 98.25 105 CYS A CA 1
ATOM 817 C C . CYS A 1 105 ? -1.339 8.642 3.731 1.00 98.25 105 CYS A C 1
ATOM 819 O O . CYS A 1 105 ? -0.692 9.239 4.591 1.00 98.25 105 CYS A O 1
ATOM 821 N N . SER A 1 106 ? -2.658 8.760 3.604 1.00 97.44 106 SER A N 1
ATOM 822 C CA . SER A 1 106 ? -3.520 9.469 4.543 1.00 97.44 106 SER A CA 1
ATOM 823 C C . SER A 1 106 ? -4.910 8.836 4.604 1.00 97.44 106 SER A C 1
ATOM 825 O O . SER A 1 106 ? -5.404 8.269 3.630 1.00 97.44 106 SER A O 1
ATOM 827 N N . SER A 1 107 ? -5.550 8.933 5.763 1.00 94.25 107 SER A N 1
ATOM 828 C CA . SER A 1 107 ? -6.952 8.575 5.973 1.00 94.25 107 SER A CA 1
ATOM 829 C C . SER A 1 107 ? -7.848 9.806 5.821 1.00 94.25 107 SER A C 1
ATOM 831 O O . SER A 1 107 ? -7.442 10.923 6.149 1.00 94.25 107 SER A O 1
ATOM 833 N N . ASP A 1 108 ? -9.085 9.607 5.367 1.00 93.12 108 ASP A N 1
ATOM 834 C CA . ASP A 1 108 ? -10.136 10.633 5.391 1.00 93.12 108 ASP A CA 1
ATOM 835 C C . ASP A 1 108 ? -10.847 10.747 6.760 1.00 93.12 108 ASP A C 1
ATOM 837 O O . ASP A 1 108 ? -11.812 11.502 6.906 1.00 93.12 108 ASP A O 1
ATOM 841 N N . GLY A 1 109 ? -10.389 9.989 7.767 1.00 88.81 109 GLY A N 1
ATOM 842 C CA . GLY A 1 109 ? -11.002 9.889 9.097 1.00 88.81 109 GLY A CA 1
ATOM 843 C C . GLY A 1 109 ? -12.278 9.036 9.128 1.00 88.81 109 GLY A C 1
ATOM 844 O O . GLY A 1 109 ? -12.935 8.929 10.167 1.00 88.81 109 GLY A O 1
ATOM 845 N N . LYS A 1 110 ? -12.639 8.436 7.992 1.00 89.06 110 LYS A N 1
ATOM 846 C CA . LYS A 1 110 ? -13.708 7.458 7.788 1.00 89.06 110 LYS A CA 1
ATOM 847 C C . LYS A 1 110 ? -13.078 6.237 7.104 1.00 89.06 110 LYS A C 1
ATOM 849 O O . LYS A 1 110 ? -11.987 5.826 7.476 1.00 89.06 110 LYS A O 1
ATOM 854 N N . THR A 1 111 ? -13.775 5.617 6.149 1.00 89.12 111 THR A N 1
ATOM 855 C CA . THR A 1 111 ? -13.341 4.375 5.496 1.00 89.12 111 THR A CA 1
ATOM 856 C C . THR A 1 111 ? -12.210 4.589 4.493 1.00 89.12 111 THR A C 1
ATOM 858 O O . THR A 1 111 ? -11.597 3.608 4.085 1.00 89.12 111 THR A O 1
ATOM 861 N N . GLY A 1 112 ? -11.961 5.822 4.050 1.00 93.44 112 GLY A N 1
ATOM 862 C CA . GLY A 1 112 ? -11.127 6.106 2.893 1.00 93.44 112 GLY A CA 1
ATOM 863 C C . GLY A 1 112 ? -9.647 6.201 3.237 1.00 93.44 112 GLY A C 1
ATOM 864 O O . GLY A 1 112 ? -9.248 6.976 4.104 1.00 93.44 112 GLY A O 1
ATOM 865 N N . VAL A 1 113 ? -8.815 5.480 2.487 1.00 96.56 113 VAL A N 1
ATOM 866 C CA . VAL A 1 113 ? -7.354 5.622 2.511 1.00 96.56 113 VAL A CA 1
ATOM 867 C C . VAL A 1 113 ? -6.879 6.090 1.152 1.00 96.56 113 VAL A C 1
ATOM 869 O O . VAL A 1 113 ? -7.171 5.466 0.134 1.00 96.56 113 VAL A O 1
ATOM 872 N N . HIS A 1 114 ? -6.136 7.185 1.152 1.00 98.25 114 HIS A N 1
ATOM 873 C CA . HIS A 1 114 ? -5.514 7.758 -0.026 1.00 98.25 114 HIS A CA 1
ATOM 874 C C . HIS A 1 114 ? -4.035 7.403 0.026 1.00 98.25 114 HIS A C 1
ATOM 876 O O . HIS A 1 114 ? -3.352 7.726 0.997 1.00 98.25 114 HIS A O 1
ATOM 882 N N . ILE A 1 115 ? -3.544 6.723 -1.001 1.00 98.69 115 ILE A N 1
ATOM 883 C CA . ILE A 1 115 ? -2.139 6.351 -1.148 1.00 98.69 115 ILE A CA 1
ATOM 884 C C . ILE A 1 115 ? -1.643 6.963 -2.444 1.00 98.69 115 ILE A C 1
ATOM 886 O O . ILE A 1 115 ? -2.352 6.976 -3.447 1.00 98.69 115 ILE A O 1
ATOM 890 N N . SER A 1 116 ? -0.419 7.464 -2.438 1.00 98.69 116 SER A N 1
ATOM 891 C CA . SER A 1 116 ? 0.234 7.958 -3.643 1.00 98.69 116 SER A CA 1
ATOM 892 C C . SER A 1 116 ? 1.719 7.658 -3.604 1.00 98.69 116 SER A C 1
ATOM 894 O O . SER A 1 116 ? 2.296 7.533 -2.525 1.00 98.69 116 SER A O 1
ATOM 896 N N . GLY A 1 117 ? 2.331 7.588 -4.776 1.00 98.44 117 GLY A N 1
ATOM 897 C CA . GLY A 1 117 ? 3.765 7.390 -4.909 1.00 98.44 117 GLY A CA 1
ATOM 898 C C . GLY A 1 117 ? 4.213 7.492 -6.356 1.00 98.44 117 GLY A C 1
ATOM 899 O O . GLY A 1 117 ? 3.459 7.928 -7.234 1.00 98.44 117 GLY A O 1
ATOM 900 N N . ILE A 1 118 ? 5.455 7.095 -6.584 1.00 98.44 118 ILE A N 1
ATOM 901 C CA . ILE A 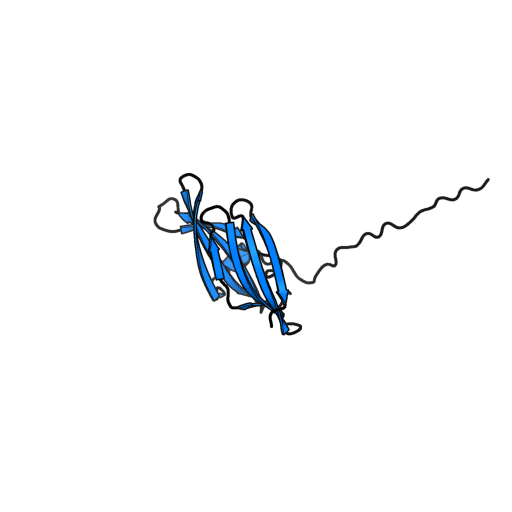1 118 ? 6.029 6.853 -7.903 1.00 98.44 118 ILE A CA 1
ATOM 902 C C . ILE A 1 118 ? 6.325 5.362 -7.994 1.00 98.44 118 ILE A C 1
ATOM 904 O O . ILE A 1 118 ? 6.819 4.773 -7.036 1.00 98.44 118 ILE A O 1
ATOM 908 N N . ALA A 1 119 ? 5.996 4.768 -9.131 1.00 97.75 119 ALA A N 1
ATOM 909 C CA . ALA A 1 119 ? 6.327 3.396 -9.447 1.00 97.75 119 ALA A CA 1
ATOM 910 C C . ALA A 1 119 ? 7.215 3.371 -10.694 1.00 97.75 119 ALA A C 1
ATOM 912 O O . ALA A 1 119 ? 6.916 4.054 -11.675 1.00 97.75 119 ALA A O 1
ATOM 913 N N . GLU A 1 120 ? 8.301 2.612 -10.636 1.00 97.44 120 GLU A N 1
ATOM 914 C CA . GLU A 1 120 ? 9.252 2.424 -11.728 1.00 97.44 120 GLU A CA 1
ATOM 915 C C . GLU A 1 120 ? 9.222 0.970 -12.190 1.00 97.44 120 GLU A C 1
ATOM 917 O O . GLU A 1 120 ? 9.310 0.061 -11.364 1.00 97.44 120 GLU A O 1
ATOM 922 N N . ASN A 1 121 ? 9.069 0.763 -13.496 1.00 93.31 121 ASN A N 1
ATOM 923 C CA . ASN A 1 121 ? 9.056 -0.558 -14.110 1.00 93.31 121 ASN A CA 1
ATOM 924 C C . ASN A 1 121 ? 10.486 -1.001 -14.449 1.00 93.31 121 ASN A C 1
ATOM 926 O O . ASN A 1 121 ? 11.176 -0.335 -15.219 1.00 93.31 121 ASN A O 1
ATOM 930 N N . GLY A 1 122 ? 10.923 -2.136 -13.906 1.00 91.06 122 GLY A N 1
ATOM 931 C CA . GLY A 1 122 ? 12.273 -2.663 -14.106 1.00 91.06 122 GLY A CA 1
ATOM 932 C C . GLY A 1 122 ? 12.591 -3.109 -15.538 1.00 91.06 122 GLY A C 1
ATOM 933 O O . GLY A 1 122 ? 13.761 -3.119 -15.920 1.00 91.06 122 GLY A O 1
ATOM 934 N N . HIS A 1 123 ? 11.582 -3.420 -16.359 1.00 89.19 123 HIS A N 1
ATOM 935 C CA . HIS A 1 123 ? 11.784 -3.892 -17.730 1.00 89.19 123 HIS A CA 1
ATOM 936 C C . HIS A 1 123 ? 12.133 -2.771 -18.714 1.00 89.19 123 HIS A C 1
ATOM 938 O O . HIS A 1 123 ? 12.960 -2.970 -19.606 1.00 89.19 123 HIS A O 1
ATOM 944 N N . ASP A 1 124 ? 11.480 -1.612 -18.594 1.00 91.94 124 ASP A N 1
ATOM 945 C CA . ASP A 1 124 ? 11.625 -0.497 -19.541 1.00 91.94 124 ASP A CA 1
ATOM 946 C C . ASP A 1 124 ? 12.061 0.828 -18.895 1.00 91.94 124 ASP A C 1
ATOM 948 O O . ASP A 1 124 ? 12.304 1.807 -19.605 1.00 91.94 124 ASP A O 1
ATOM 952 N N . GLY A 1 125 ? 12.195 0.864 -17.567 1.00 93.38 125 GLY A N 1
ATOM 953 C CA . GLY A 1 125 ? 12.557 2.053 -16.798 1.00 93.38 125 GLY A CA 1
ATOM 954 C C . GLY A 1 125 ? 11.472 3.131 -16.787 1.00 93.38 125 GLY A C 1
ATOM 955 O O . GLY A 1 125 ? 11.739 4.265 -16.383 1.00 93.38 125 GLY A O 1
ATOM 956 N N . SER A 1 126 ? 10.258 2.834 -17.264 1.00 94.12 126 SER A N 1
ATOM 957 C CA . SER A 1 126 ? 9.171 3.806 -1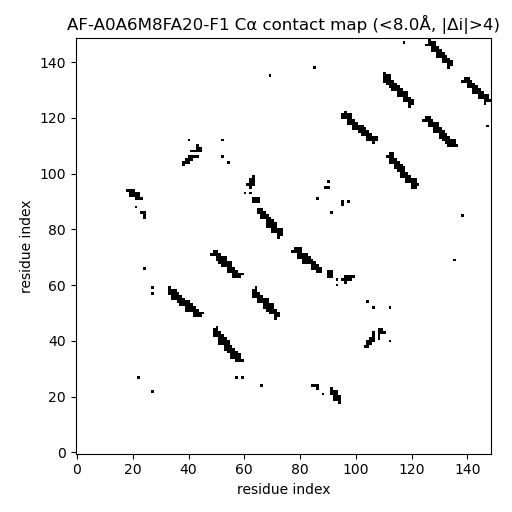7.263 1.00 94.12 126 SER A CA 1
ATOM 958 C C . SER A 1 126 ? 8.741 4.121 -15.834 1.00 94.12 126 SER A C 1
ATOM 960 O O . SER A 1 126 ? 8.601 3.240 -14.984 1.00 94.12 126 SER A O 1
ATOM 962 N N . ARG A 1 127 ? 8.521 5.411 -15.565 1.00 97.69 127 ARG A N 1
ATOM 963 C CA . ARG A 1 127 ? 8.111 5.904 -14.250 1.00 97.69 127 ARG A CA 1
ATOM 964 C C . ARG A 1 127 ? 6.708 6.482 -14.326 1.00 97.69 127 ARG A C 1
ATOM 966 O O . ARG A 1 127 ? 6.366 7.231 -15.248 1.00 97.69 127 ARG A O 1
ATOM 973 N N . GLN A 1 128 ? 5.881 6.123 -13.355 1.00 97.44 128 GLN A N 1
ATOM 974 C CA . GLN A 1 128 ? 4.498 6.564 -13.268 1.00 97.44 128 GLN A CA 1
ATOM 975 C C . GLN A 1 128 ? 4.203 7.076 -11.867 1.00 97.44 128 GLN A C 1
ATOM 977 O O . GLN A 1 128 ? 4.508 6.431 -10.865 1.00 97.44 128 GLN A O 1
ATOM 982 N N . ARG A 1 129 ? 3.546 8.230 -11.782 1.00 98.44 129 ARG A N 1
ATOM 983 C CA . ARG A 1 129 ? 2.921 8.680 -10.543 1.00 98.44 129 ARG A CA 1
ATOM 984 C C . ARG A 1 129 ? 1.591 7.963 -10.401 1.00 98.44 129 ARG A C 1
ATOM 986 O O . ARG A 1 129 ? 0.767 8.035 -11.309 1.00 98.44 129 ARG A O 1
ATOM 993 N N . PHE A 1 130 ? 1.360 7.343 -9.252 1.00 98.44 130 PHE A N 1
ATOM 994 C CA . PHE A 1 130 ? 0.115 6.637 -8.983 1.00 98.44 130 PHE A CA 1
ATOM 995 C C . PHE A 1 130 ? -0.639 7.220 -7.791 1.00 98.44 130 PHE A C 1
ATOM 997 O O . PHE A 1 130 ? -0.069 7.868 -6.906 1.00 98.44 130 PHE A O 1
ATOM 1004 N N . GLN A 1 131 ? -1.941 6.956 -7.780 1.00 98.69 131 GLN A N 1
ATOM 1005 C CA . GLN A 1 131 ? -2.850 7.202 -6.674 1.00 98.69 131 GLN A CA 1
ATOM 1006 C C . GLN A 1 131 ? -3.786 6.007 -6.501 1.00 98.69 131 GLN A C 1
ATOM 1008 O O . GLN A 1 131 ? -4.330 5.482 -7.474 1.00 98.69 131 GLN A O 1
ATOM 1013 N N . ILE A 1 132 ? -4.011 5.616 -5.252 1.00 98.75 132 ILE A N 1
ATOM 1014 C CA . ILE A 1 132 ? -4.981 4.599 -4.863 1.00 98.75 132 ILE A CA 1
ATOM 1015 C C . ILE A 1 132 ? -5.920 5.207 -3.833 1.00 98.75 132 ILE A C 1
ATOM 1017 O O . ILE A 1 132 ? -5.478 5.722 -2.810 1.00 98.75 132 ILE A O 1
ATOM 1021 N N . ASN A 1 133 ? -7.219 5.093 -4.093 1.00 98.44 133 ASN A N 1
ATOM 1022 C CA . ASN A 1 133 ? -8.257 5.392 -3.115 1.00 98.44 133 ASN A CA 1
ATOM 1023 C C . ASN A 1 133 ? -8.906 4.074 -2.696 1.00 98.44 133 ASN A C 1
ATOM 1025 O O . ASN A 1 133 ? -9.655 3.490 -3.480 1.00 98.44 133 ASN A O 1
ATOM 1029 N N . LEU A 1 134 ? -8.580 3.602 -1.497 1.00 97.62 134 LEU A N 1
ATOM 1030 C CA . LEU A 1 134 ? -9.073 2.363 -0.900 1.00 97.62 134 LEU A CA 1
ATOM 1031 C C . LEU A 1 134 ? -10.240 2.665 0.044 1.00 97.62 134 LEU A C 1
ATOM 1033 O O . LEU A 1 134 ? -10.131 3.530 0.907 1.00 97.62 134 LEU A O 1
ATOM 1037 N N . ASP A 1 135 ? -11.327 1.907 -0.065 1.00 95.38 135 ASP A N 1
ATOM 1038 C CA . ASP A 1 135 ? -12.353 1.829 0.970 1.00 95.38 135 ASP A CA 1
ATOM 1039 C C . ASP A 1 135 ? -12.003 0.689 1.941 1.00 95.38 135 ASP A C 1
ATOM 1041 O O . ASP A 1 135 ? -12.176 -0.493 1.644 1.00 95.38 135 ASP A O 1
ATOM 1045 N N . GLY A 1 136 ? -11.522 1.038 3.132 1.00 90.81 136 GLY A N 1
ATOM 1046 C CA . GLY A 1 136 ? -11.074 0.099 4.161 1.00 90.81 136 GLY A CA 1
ATOM 1047 C C . GLY A 1 136 ? -12.178 -0.783 4.758 1.00 90.81 136 GLY A C 1
ATOM 1048 O O . GLY A 1 136 ? -11.877 -1.713 5.501 1.00 90.81 136 GLY A O 1
ATOM 1049 N N . ARG A 1 137 ? -13.464 -0.547 4.450 1.00 90.44 137 ARG A N 1
ATOM 1050 C CA . ARG A 1 137 ? -14.564 -1.426 4.886 1.00 90.44 137 ARG A CA 1
ATOM 1051 C C . ARG A 1 137 ? -14.779 -2.572 3.902 1.00 90.44 137 ARG A C 1
ATOM 1053 O O . ARG A 1 137 ? -14.887 -3.730 4.312 1.00 90.44 137 ARG A O 1
ATOM 1060 N N . SER A 1 138 ? -14.894 -2.234 2.624 1.00 93.25 138 SER A N 1
ATOM 1061 C CA . SER A 1 138 ? -15.206 -3.162 1.534 1.00 93.25 138 SER A CA 1
ATOM 1062 C C . SER A 1 138 ? -13.963 -3.797 0.916 1.00 93.25 138 SER A C 1
ATOM 1064 O O . SER A 1 138 ? -14.062 -4.883 0.357 1.00 93.25 138 SER A O 1
ATOM 1066 N N . GLY A 1 139 ? -12.804 -3.143 1.025 1.00 94.31 139 GLY A N 1
ATOM 1067 C CA . GLY A 1 139 ? -11.586 -3.501 0.300 1.00 94.31 139 GLY A CA 1
ATOM 1068 C C . GLY A 1 139 ? -11.599 -3.083 -1.171 1.00 94.31 139 GLY A C 1
ATOM 1069 O O . GLY A 1 139 ? -10.611 -3.298 -1.866 1.00 94.31 139 GLY A O 1
ATOM 1070 N N . ALA A 1 140 ? -12.689 -2.482 -1.660 1.00 97.25 140 ALA A N 1
ATOM 1071 C CA . ALA A 1 140 ? -12.732 -1.945 -3.010 1.00 97.25 140 ALA A CA 1
ATOM 1072 C C . ALA A 1 140 ? -11.792 -0.741 -3.118 1.00 97.25 140 ALA A C 1
ATOM 1074 O O . ALA A 1 140 ? -11.724 0.087 -2.208 1.00 97.25 140 ALA A O 1
ATOM 1075 N N . TYR A 1 141 ? -11.102 -0.609 -4.247 1.00 98.31 141 TYR A N 1
ATOM 1076 C CA . TYR A 1 141 ? -10.224 0.526 -4.488 1.00 98.31 141 TYR A CA 1
ATOM 1077 C C . TYR A 1 141 ? -10.310 1.030 -5.926 1.00 98.31 141 TYR A C 1
ATOM 1079 O O . TYR A 1 141 ? -10.781 0.341 -6.832 1.00 98.31 141 TYR A O 1
ATOM 1087 N N . ARG A 1 142 ? -9.862 2.270 -6.124 1.00 98.38 142 ARG A N 1
ATOM 1088 C CA . ARG A 1 142 ? -9.657 2.869 -7.443 1.00 98.38 142 ARG A CA 1
ATOM 1089 C C . ARG A 1 142 ? -8.186 3.207 -7.612 1.00 98.38 142 ARG A C 1
ATOM 1091 O O . ARG A 1 142 ? -7.671 4.024 -6.851 1.00 98.38 142 ARG A O 1
ATOM 1098 N N . TYR A 1 143 ? -7.569 2.632 -8.635 1.00 98.25 143 TYR A N 1
ATOM 1099 C CA . TYR A 1 143 ? -6.216 2.948 -9.075 1.00 98.25 143 TYR A CA 1
ATOM 1100 C C . TYR A 1 143 ? -6.237 3.979 -10.205 1.00 98.25 143 TYR A C 1
ATOM 1102 O O . TYR A 1 143 ? -7.092 3.932 -11.093 1.00 98.25 143 TYR A O 1
ATOM 1110 N N . GLN A 1 144 ? -5.306 4.925 -10.158 1.00 98.19 144 GLN A N 1
ATOM 1111 C CA . GLN A 1 144 ? -5.034 5.883 -11.224 1.00 98.19 144 GLN A CA 1
ATOM 1112 C C . GLN A 1 144 ? -3.525 6.059 -11.339 1.00 98.19 144 GLN A C 1
ATOM 1114 O O . GLN A 1 144 ? -2.848 6.198 -10.322 1.00 98.19 144 GLN A O 1
ATOM 1119 N N . ALA A 1 145 ? -3.013 6.112 -12.564 1.00 96.94 145 ALA A N 1
ATOM 1120 C CA . ALA A 1 145 ? -1.617 6.415 -12.823 1.00 96.94 145 ALA A CA 1
ATOM 1121 C C . ALA A 1 145 ? -1.468 7.337 -14.028 1.00 96.94 145 ALA A C 1
ATOM 1123 O O . ALA A 1 145 ? -2.282 7.329 -14.953 1.00 96.94 145 ALA A O 1
ATOM 1124 N N . SER A 1 146 ? -0.412 8.137 -14.000 1.00 96.31 146 SER A N 1
ATOM 1125 C CA . SER A 1 146 ? 0.026 8.964 -15.116 1.00 96.31 146 SER A CA 1
ATOM 1126 C C . SER A 1 146 ? 1.547 8.897 -15.225 1.00 96.31 146 SER A C 1
ATOM 1128 O O . SER A 1 146 ? 2.206 8.709 -14.200 1.00 96.31 146 SER A O 1
ATOM 1130 N N . PRO A 1 147 ? 2.130 9.109 -16.415 1.00 95.06 147 PRO A N 1
ATOM 1131 C CA . PRO A 1 147 ? 3.578 9.235 -16.547 1.00 95.06 147 PRO A CA 1
ATOM 1132 C C . PRO A 1 147 ? 4.139 10.257 -15.548 1.00 95.06 147 PRO A C 1
ATOM 1134 O O . PRO A 1 147 ? 3.510 11.289 -15.296 1.00 95.06 147 PRO A O 1
ATOM 1137 N N . SER A 1 148 ? 5.290 9.956 -14.952 1.00 86.12 148 SER A N 1
ATOM 1138 C CA . SER A 1 148 ? 6.053 10.921 -14.157 1.00 86.1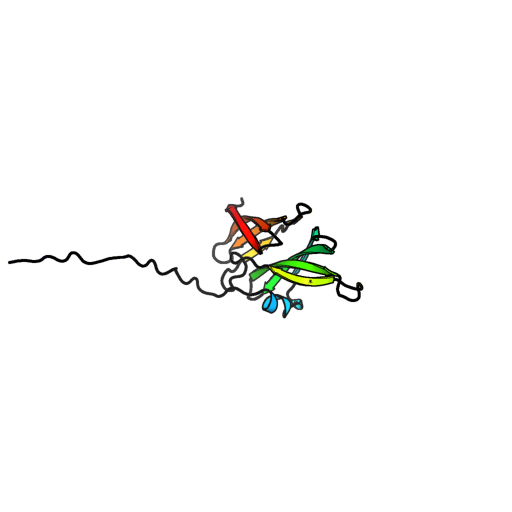2 148 SER A CA 1
ATOM 1139 C C . SER A 1 148 ? 7.263 11.391 -14.955 1.00 86.12 148 SER A C 1
ATOM 1141 O O . SER A 1 148 ? 7.985 10.553 -15.490 1.00 86.12 148 SER A O 1
ATOM 1143 N N . GLU A 1 149 ? 7.455 12.708 -15.016 1.00 71.69 149 GLU A N 1
ATOM 1144 C CA . GLU A 1 149 ? 8.639 13.353 -15.607 1.00 71.69 149 GLU A CA 1
ATOM 1145 C C . GLU A 1 149 ? 9.936 13.031 -14.851 1.00 71.69 149 GLU A C 1
ATOM 1147 O O . GLU A 1 149 ? 9.881 12.849 -13.607 1.00 71.69 149 GLU A O 1
#

Organism: NCBI:txid2731681

Secondary structure (DSSP, 8-state):
------------------SS-B--HHHHHHTGGGEEEEEEEEEEEETTEEEEEEEEEEEETTEEEEEEEEEEE-TTSSSEEEEEEEE-TTT-BTT--EEEEEEEEEE-SSSEEEEEEEEEETTT--EEEEEEEEETTT--EEEEEEE--

Radius of gyration: 20.15 Å; Cα contacts (8 Å, |Δi|>4): 298; chains: 1; bounding box: 47×40×78 Å

Foldseek 3Di:
DDDDDDDDDDPPPDPPPDPFDFDDPVNQVVPVVQWPDKDWQDWADPDPWIWTKIWIWGQPLQFIWIKIFTWTQDPVNPDIDGPDMAGDRCGRTSPQNKYWAPWDWHDPNAQWIKIWTWIAGPPPRWIKTKIKIARNVPSDIDIDIDGDD

Solvent-accessible surface area (backbone atoms only — not comparable to full-atom values): 8620 Å² total; per-residue (Å²): 140,84,86,79,87,87,76,87,78,85,81,75,77,70,77,79,78,64,79,66,50,76,61,51,60,72,61,56,62,72,42,58,90,34,56,75,44,79,44,78,24,43,58,26,64,66,80,92,42,66,33,40,35,32,42,38,33,32,54,54,87,87,20,34,33,50,37,38,37,40,27,30,65,36,97,85,66,83,48,74,37,78,77,45,72,45,74,43,76,90,43,20,28,68,62,54,41,30,45,76,42,78,73,47,58,36,48,76,54,55,53,39,36,43,36,36,32,36,40,33,30,66,88,79,67,52,40,29,35,37,39,36,46,34,33,72,80,80,69,52,66,49,81,48,72,44,82,46,133

Nearest PDB structures (foldseek):
  5c0p-assembly1_A  TM=4.558E-01  e=1.529E-01  Bacteroides thetaiotaomicron VPI-5482
  4koo-assembly2_C  TM=2.960E-01  e=2.865E-01  Arabidopsis thaliana
  6w3d-assembly1_A  TM=5.954E-01  e=6.288E+00  synthetic construct
  4koo-assembly1_A  TM=3.040E-01  e=8.163E-01  Arabidopsis thaliana
  7wzg-assembly1_A  TM=4.280E-01  e=8.608E+00  Streptomyces sp.